Protein AF-T0T0G8-F1 (afdb_monomer)

Foldseek 3Di:
DPPVVVVVVVPPPPVPDPVVVVVCVVCVVVLVVVVVVLVVLLVVLVVCCVPVCVVLVHDGQDLPVQQDLPCLPPPPDDPVRSVVVNSVSSNRSSVVRSVVSVVSVCVSPALEDDPDDDPDDDPSVVVGHYVPDCVVVVVVVVVVVD

Secondary structure (DSSP, 8-state):
--STHHHHTTTT-----HHHHHHHHHHHHHHHHTHHHHHHHHHHHHHHHHHHHHHTTPPPPPGGGT----GGG-TTS-HHHHHHHHHHHHHHHHHHHHHHHHHHHHHHH--B--SS--SS--GGGGGSBPTT-THHHHHHHHHH--

pLDDT: mean 76.16, std 17.21, range [28.84, 96.81]

Mean predicted aligned error: 11.25 Å

Radius of gyration: 21.88 Å; Cα contacts (8 Å, |Δi|>4): 69; chains: 1; bounding box: 48×36×68 Å

Structure (mmCIF, N/CA/C/O backbone):
data_AF-T0T0G8-F1
#
_entry.id   AF-T0T0G8-F1
#
loop_
_atom_site.group_PDB
_atom_site.id
_atom_site.type_symbol
_atom_site.label_atom_id
_atom_site.label_alt_id
_atom_site.label_comp_id
_atom_site.label_asym_id
_atom_site.label_entity_id
_atom_site.label_seq_id
_atom_site.pdbx_PDB_ins_code
_atom_site.Cartn_x
_atom_site.Cartn_y
_atom_site.Cartn_z
_atom_site.occupancy
_atom_site.B_iso_or_equiv
_atom_site.auth_seq_id
_atom_site.auth_comp_id
_atom_site.auth_asym_id
_atom_site.auth_a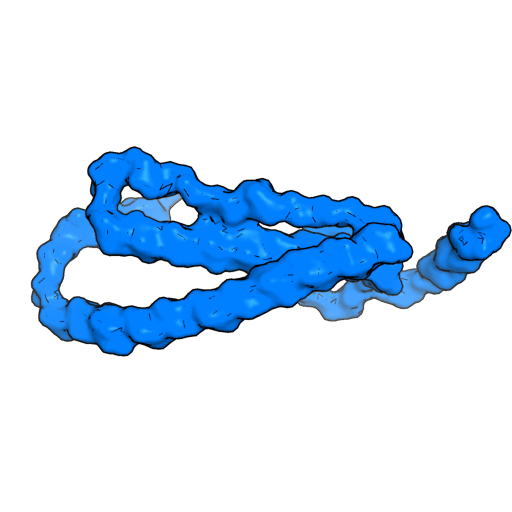tom_id
_atom_site.pdbx_PDB_model_num
ATOM 1 N N . MET A 1 1 ? -7.478 -24.928 17.810 1.00 41.34 1 MET A N 1
ATOM 2 C CA . MET A 1 1 ? -8.453 -23.831 18.057 1.00 41.34 1 MET A CA 1
ATOM 3 C C . MET A 1 1 ? -8.467 -23.349 19.524 1.00 41.34 1 MET A C 1
ATOM 5 O O . MET A 1 1 ? -9.527 -23.231 20.120 1.00 41.34 1 MET A O 1
ATOM 9 N N . LYS A 1 2 ? -7.312 -23.032 20.137 1.00 30.38 2 LYS A N 1
ATOM 10 C CA . LYS A 1 2 ? -7.238 -22.497 21.522 1.00 30.38 2 LYS A CA 1
ATOM 11 C C . LYS A 1 2 ? -6.944 -20.983 21.590 1.00 30.38 2 LYS A C 1
ATOM 13 O O . LYS A 1 2 ? -7.085 -20.384 22.646 1.00 30.38 2 LYS A O 1
ATOM 18 N N . PHE A 1 3 ? -6.597 -20.358 20.461 1.00 34.59 3 PHE A N 1
ATOM 19 C CA . PHE A 1 3 ? -6.196 -18.945 20.384 1.00 34.59 3 PHE A CA 1
ATOM 20 C C . PHE A 1 3 ? -7.375 -17.955 20.338 1.00 34.59 3 PHE A C 1
ATOM 22 O O . PHE A 1 3 ? -7.287 -16.867 20.894 1.00 34.59 3 PHE A O 1
ATOM 29 N N . VAL A 1 4 ? -8.506 -18.343 19.741 1.00 44.00 4 VAL A N 1
ATOM 30 C CA . VAL A 1 4 ? -9.667 -17.448 19.546 1.00 44.00 4 VAL A CA 1
ATOM 31 C C . VAL A 1 4 ? -10.445 -17.209 20.850 1.00 44.00 4 VAL A C 1
ATOM 33 O O . VAL A 1 4 ? -10.966 -16.121 21.074 1.00 44.00 4 VAL A O 1
ATOM 36 N N . LYS A 1 5 ? -10.452 -18.177 21.777 1.00 28.84 5 LYS A N 1
ATOM 37 C CA . LYS A 1 5 ? -11.185 -18.063 23.052 1.00 28.84 5 LYS A CA 1
ATOM 38 C C . LYS A 1 5 ? -10.618 -16.991 23.997 1.00 28.84 5 LYS A C 1
ATOM 40 O O . LYS A 1 5 ? -11.350 -16.488 24.839 1.00 28.84 5 LYS A O 1
ATOM 45 N N . ARG A 1 6 ? -9.345 -16.601 23.839 1.00 36.00 6 ARG A N 1
ATOM 46 C CA . ARG A 1 6 ? -8.694 -15.577 24.680 1.00 36.00 6 ARG A CA 1
ATOM 47 C C . ARG A 1 6 ? -9.055 -14.140 24.277 1.00 36.00 6 ARG A C 1
ATOM 49 O O . ARG A 1 6 ? -8.924 -13.246 25.100 1.00 36.00 6 ARG A O 1
ATOM 56 N N . TYR A 1 7 ? -9.564 -13.935 23.059 1.00 42.00 7 TYR A N 1
ATOM 57 C CA . TYR A 1 7 ? -10.048 -12.632 22.581 1.00 42.00 7 TYR A CA 1
ATOM 58 C C . TYR A 1 7 ? -11.488 -12.322 23.020 1.00 42.00 7 TYR A C 1
ATOM 60 O O . TYR A 1 7 ? -11.851 -11.160 23.164 1.00 42.00 7 TYR A O 1
ATOM 68 N N . PHE A 1 8 ? -12.309 -13.346 23.266 1.00 40.84 8 PHE A N 1
ATOM 69 C CA . PHE A 1 8 ? -13.733 -13.165 23.572 1.00 40.84 8 PHE A CA 1
ATOM 70 C C . PHE A 1 8 ? -13.997 -12.712 25.022 1.00 40.84 8 PHE A C 1
ATOM 72 O O . PHE A 1 8 ? -14.996 -12.055 25.288 1.00 40.84 8 PHE A O 1
ATOM 79 N N . ASN A 1 9 ? -13.066 -12.964 25.951 1.00 33.09 9 ASN A N 1
ATOM 80 C CA . ASN A 1 9 ? -13.161 -12.489 27.342 1.00 33.09 9 ASN A CA 1
ATOM 81 C C . ASN A 1 9 ? -12.800 -11.001 27.531 1.00 33.09 9 ASN A C 1
ATOM 83 O O . ASN A 1 9 ? -12.891 -10.489 28.641 1.00 33.09 9 ASN A O 1
ATOM 87 N N . LEU A 1 10 ? -12.407 -10.290 26.468 1.00 48.81 10 LEU A N 1
ATOM 88 C CA . LEU A 1 10 ? -12.142 -8.844 26.516 1.00 48.81 10 LEU A CA 1
ATOM 89 C C . LEU A 1 10 ? -13.400 -7.991 26.272 1.00 48.81 10 LEU A C 1
ATOM 91 O O . LEU A 1 10 ? -13.339 -6.771 26.390 1.00 48.81 10 LEU A O 1
ATOM 95 N N . HIS A 1 11 ? -14.543 -8.605 25.947 1.00 46.72 11 HIS A N 1
ATOM 96 C CA . HIS A 1 11 ? -15.742 -7.875 25.516 1.00 46.72 11 HIS A CA 1
ATOM 97 C C . HIS A 1 11 ? -16.699 -7.446 26.641 1.00 46.72 11 HIS A C 1
ATOM 99 O O . HIS A 1 11 ? -17.701 -6.788 26.373 1.00 46.72 11 HIS A O 1
ATOM 105 N N . THR A 1 12 ? -16.360 -7.737 27.899 1.00 44.78 12 THR A N 1
ATOM 106 C CA . THR A 1 12 ? -17.009 -7.166 29.091 1.00 44.78 12 THR A CA 1
ATOM 107 C C . THR A 1 12 ? -15.966 -6.640 30.074 1.00 44.78 12 THR A C 1
ATOM 109 O O . THR A 1 12 ? -16.084 -6.836 31.284 1.00 44.78 12 THR A O 1
ATOM 112 N N . PHE A 1 13 ? -14.916 -5.976 29.577 1.00 46.22 13 PHE A N 1
ATOM 113 C CA . PHE A 1 13 ? -14.030 -5.208 30.448 1.00 46.22 13 PHE A CA 1
ATOM 114 C C . PHE A 1 13 ? -14.764 -3.929 30.866 1.00 46.22 13 PHE A C 1
ATOM 116 O O . PHE A 1 13 ? -14.578 -2.843 30.324 1.00 46.22 13 PHE A O 1
ATOM 123 N N . LYS A 1 14 ? -15.648 -4.085 31.856 1.00 42.91 14 LYS A N 1
ATOM 124 C CA . LYS A 1 14 ? -15.866 -3.072 32.885 1.00 42.91 14 LYS A CA 1
ATOM 125 C C . LYS A 1 14 ? -14.468 -2.547 33.216 1.00 42.91 14 LYS A C 1
ATOM 127 O O . LYS A 1 14 ? -13.640 -3.354 33.627 1.00 42.91 14 LYS A O 1
ATOM 132 N N . TYR A 1 15 ? -14.177 -1.282 32.904 1.00 49.28 15 TYR A N 1
ATOM 133 C CA . TYR A 1 15 ? -12.875 -0.651 33.138 1.00 49.28 15 TYR A CA 1
ATOM 134 C C . TYR A 1 15 ? -12.516 -0.794 34.622 1.00 49.28 15 TYR A C 1
ATOM 136 O O . TYR A 1 15 ? -12.885 0.035 35.445 1.00 49.28 15 TYR A O 1
ATOM 144 N N . SER A 1 16 ? -11.877 -1.906 34.980 1.00 51.38 16 SER A N 1
ATOM 145 C CA . SER A 1 16 ? -11.632 -2.288 36.369 1.00 51.38 16 SER A CA 1
ATOM 146 C C . SER A 1 16 ? -10.344 -1.675 36.903 1.00 51.38 16 SER A C 1
ATOM 148 O O . SER A 1 16 ? -10.102 -1.756 38.096 1.00 51.38 16 SER A O 1
ATOM 150 N N . ASN A 1 17 ? -9.550 -1.034 36.038 1.00 47.84 17 ASN A N 1
ATOM 151 C CA . ASN A 1 17 ? -8.316 -0.340 36.381 1.00 47.84 17 ASN A CA 1
ATOM 152 C C . ASN A 1 17 ? -8.293 1.008 35.642 1.00 47.84 17 ASN A C 1
ATOM 154 O O . ASN A 1 17 ? -8.026 1.050 34.440 1.00 47.84 17 ASN A O 1
ATOM 158 N N . LEU A 1 18 ? -8.581 2.100 36.357 1.00 55.28 18 LEU A N 1
ATOM 159 C CA . LEU A 1 18 ? -8.531 3.491 35.873 1.00 55.28 18 LEU A CA 1
ATOM 160 C C . LEU A 1 18 ? -7.219 3.808 35.116 1.00 55.28 18 LEU A C 1
ATOM 162 O O . LEU A 1 18 ? -7.228 4.502 34.102 1.00 55.28 18 LEU A O 1
ATOM 166 N N . GLU A 1 19 ? -6.120 3.195 35.558 1.00 54.56 19 GLU A N 1
ATOM 167 C CA . GLU A 1 19 ? -4.773 3.243 34.973 1.00 54.56 19 GLU A CA 1
ATOM 168 C C . GLU A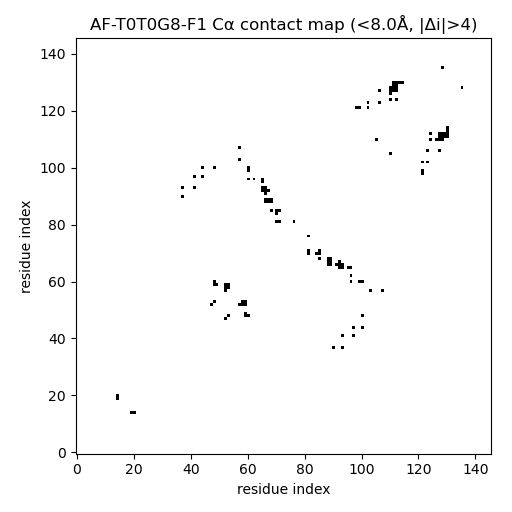 1 19 ? -4.724 2.905 33.467 1.00 54.56 19 GLU A C 1
ATOM 170 O O . GLU A 1 19 ? -4.081 3.607 32.687 1.00 54.56 19 GLU A O 1
ATOM 175 N N . GLN A 1 20 ? -5.424 1.857 33.010 1.00 55.97 20 GLN A N 1
ATOM 176 C CA . GLN A 1 20 ? -5.351 1.427 31.602 1.00 55.97 20 GLN A CA 1
ATOM 177 C C . GLN A 1 20 ? -6.097 2.378 30.661 1.00 55.97 20 GLN A C 1
ATOM 179 O O . GLN A 1 20 ? -5.649 2.606 29.537 1.00 55.97 20 GLN A O 1
ATOM 184 N N . SER A 1 21 ? -7.205 2.968 31.115 1.00 59.91 21 SER A N 1
ATOM 185 C CA . SER A 1 21 ? -7.925 4.000 30.360 1.00 59.91 21 SER A CA 1
ATOM 186 C C . SER A 1 21 ? -7.073 5.248 30.177 1.00 59.91 21 SER A C 1
ATOM 188 O O . SER A 1 21 ? -7.045 5.814 29.088 1.00 59.91 21 SER A O 1
ATOM 190 N N . ILE A 1 22 ? -6.354 5.647 31.230 1.00 63.00 22 ILE A N 1
ATOM 191 C CA . ILE A 1 22 ? -5.469 6.814 31.216 1.00 63.00 22 ILE A CA 1
ATOM 192 C C . ILE A 1 22 ? -4.323 6.594 30.224 1.00 63.00 22 ILE A C 1
ATOM 194 O O . ILE A 1 22 ? -4.087 7.446 29.370 1.00 63.00 22 ILE A O 1
ATOM 198 N N . MET A 1 23 ? -3.675 5.425 30.254 1.00 66.19 23 MET A N 1
ATOM 199 C CA . MET A 1 23 ? -2.607 5.090 29.303 1.00 66.19 23 MET A CA 1
ATOM 200 C C . MET A 1 23 ? -3.094 5.067 27.848 1.00 66.19 23 MET A C 1
ATOM 202 O O . MET A 1 23 ? -2.383 5.508 26.943 1.00 66.19 23 MET A O 1
ATOM 206 N N . LEU A 1 24 ? -4.319 4.594 27.600 1.00 67.94 24 LEU A N 1
ATOM 207 C CA . LEU A 1 24 ? -4.902 4.582 26.257 1.00 67.94 24 LEU A CA 1
ATOM 208 C C . LEU A 1 24 ? -5.185 6.003 25.743 1.00 67.94 24 LEU A C 1
ATOM 210 O O . LEU A 1 24 ? -4.919 6.304 24.583 1.00 67.94 24 LEU A O 1
ATOM 214 N N . VAL A 1 25 ? -5.682 6.889 26.610 1.00 73.38 25 VAL A N 1
ATOM 215 C CA . VAL A 1 25 ? -5.928 8.304 26.283 1.00 73.38 25 VAL A CA 1
ATOM 216 C C . VAL A 1 25 ? -4.615 9.063 26.075 1.00 73.38 25 VAL A C 1
ATOM 218 O O . VAL A 1 25 ? -4.523 9.865 25.151 1.00 73.38 25 VAL A O 1
ATOM 221 N N . LEU A 1 26 ? -3.579 8.769 26.865 1.00 76.62 26 LEU A N 1
ATOM 222 C CA . LEU A 1 26 ? -2.245 9.367 26.723 1.00 76.62 26 LEU A CA 1
ATOM 223 C C . LEU A 1 26 ? -1.531 8.939 25.436 1.00 76.62 26 LEU A C 1
ATOM 225 O O . LEU A 1 26 ? -0.829 9.739 24.822 1.00 76.62 26 LEU A O 1
ATOM 229 N N . THR A 1 27 ? -1.701 7.684 25.015 1.00 79.38 27 THR A N 1
ATOM 230 C CA . THR A 1 27 ? -1.053 7.147 23.805 1.00 79.38 27 THR A CA 1
ATOM 231 C C . THR A 1 27 ? -1.859 7.391 22.532 1.00 79.38 27 THR A C 1
ATOM 233 O O . THR A 1 27 ? -1.286 7.371 21.441 1.00 79.38 27 THR A O 1
ATOM 236 N N . ALA A 1 28 ? -3.159 7.686 22.642 1.00 78.06 28 ALA A N 1
ATOM 237 C CA . ALA A 1 28 ? -4.010 7.988 21.497 1.00 78.06 28 ALA A CA 1
ATOM 238 C C . ALA A 1 28 ? -3.429 9.100 20.594 1.00 78.06 28 ALA A C 1
ATOM 240 O O . ALA A 1 28 ? -3.287 8.837 19.401 1.00 78.06 28 ALA A O 1
ATOM 241 N N . PRO A 1 29 ? -2.990 10.275 21.092 1.00 83.25 29 PRO A N 1
ATOM 242 C CA . PRO A 1 29 ? -2.371 11.303 20.251 1.00 83.25 29 PRO A CA 1
ATOM 243 C C . PRO A 1 29 ? -1.199 10.790 19.406 1.00 83.25 29 PRO A C 1
ATOM 245 O O . PRO A 1 29 ? -1.069 11.159 18.242 1.00 83.25 29 PRO A O 1
ATOM 248 N N . VAL A 1 30 ? -0.376 9.897 19.960 1.00 87.31 30 VAL A N 1
ATOM 249 C CA . VAL A 1 30 ? 0.780 9.315 19.264 1.00 87.31 30 VAL A CA 1
ATOM 250 C C . VAL A 1 30 ? 0.343 8.318 18.189 1.00 87.31 30 VAL A C 1
ATOM 252 O O . VAL A 1 30 ? 0.895 8.306 17.094 1.00 87.31 30 VAL A O 1
ATOM 255 N N . ILE A 1 31 ? -0.672 7.496 18.458 1.00 81.31 31 ILE A N 1
ATOM 256 C CA . ILE A 1 31 ? -1.207 6.551 17.466 1.00 81.31 31 ILE A CA 1
ATOM 257 C C . ILE A 1 31 ? -1.863 7.317 16.311 1.00 81.31 31 ILE A C 1
ATOM 259 O O . ILE A 1 31 ? -1.610 7.036 15.138 1.00 81.31 31 ILE A O 1
ATOM 263 N N . TYR A 1 32 ? -2.688 8.312 16.631 1.00 82.12 32 TYR A N 1
ATOM 264 C CA . TYR A 1 32 ? -3.398 9.095 15.626 1.00 82.12 32 TYR A CA 1
ATOM 265 C C . TYR A 1 32 ? -2.465 10.037 14.850 1.00 82.12 32 TYR A C 1
ATOM 267 O O . TYR A 1 32 ? -2.731 10.292 13.677 1.00 82.12 32 TYR A O 1
ATOM 275 N N . SER A 1 33 ? -1.331 10.473 15.414 1.00 89.25 33 SER A N 1
ATOM 276 C CA . SER A 1 33 ? -0.347 11.279 14.672 1.00 89.25 33 SER A CA 1
ATOM 277 C C . SER A 1 33 ? 0.248 10.536 13.471 1.00 89.25 33 SER A C 1
ATOM 279 O O . SER A 1 33 ? 0.553 11.172 12.464 1.00 89.25 33 SER A O 1
ATOM 281 N N . MET A 1 34 ? 0.320 9.197 13.509 1.00 91.12 34 MET A N 1
ATOM 282 C CA . MET A 1 34 ? 0.785 8.377 12.381 1.00 91.12 34 MET A CA 1
ATOM 283 C C . MET A 1 34 ? -0.117 8.463 11.143 1.00 91.12 34 MET A C 1
ATOM 285 O O . MET A 1 34 ? 0.308 8.079 10.053 1.00 91.12 34 MET A O 1
ATOM 289 N N . ILE A 1 35 ? -1.344 8.985 11.262 1.00 90.75 35 ILE A N 1
ATOM 290 C CA . ILE A 1 35 ? -2.208 9.234 10.096 1.00 90.75 35 ILE A CA 1
ATOM 291 C C . ILE A 1 35 ? -1.542 10.218 9.136 1.00 90.75 35 ILE A C 1
ATOM 293 O O . ILE A 1 35 ? -1.635 10.039 7.925 1.00 90.75 35 ILE A O 1
ATOM 297 N N . ILE A 1 36 ? -0.838 11.222 9.664 1.00 92.19 36 ILE A N 1
ATOM 298 C CA . ILE A 1 36 ? -0.182 12.255 8.858 1.00 92.19 36 ILE A CA 1
ATOM 299 C C . ILE A 1 36 ? 0.854 11.634 7.904 1.00 92.19 36 ILE A C 1
ATOM 301 O O . ILE A 1 36 ? 0.681 11.778 6.691 1.00 92.19 36 ILE A O 1
ATOM 305 N N . PRO A 1 37 ? 1.886 10.896 8.372 1.00 93.81 37 PRO A N 1
ATOM 306 C CA . PRO A 1 37 ? 2.838 10.263 7.465 1.00 93.81 37 PRO A CA 1
ATOM 307 C C . PRO A 1 37 ? 2.182 9.218 6.555 1.00 93.81 37 PRO A C 1
ATOM 309 O O . PRO A 1 37 ? 2.605 9.076 5.411 1.00 93.81 37 PRO A O 1
ATOM 312 N N . ALA A 1 38 ? 1.130 8.525 7.004 1.00 93.50 38 ALA A N 1
ATOM 313 C CA . ALA A 1 38 ? 0.410 7.571 6.163 1.00 93.50 38 ALA A CA 1
ATOM 314 C C . ALA A 1 38 ? -0.302 8.250 4.978 1.00 93.50 38 ALA A C 1
ATOM 316 O O . ALA A 1 38 ? -0.216 7.762 3.855 1.00 93.50 38 ALA A O 1
ATOM 317 N N . ILE A 1 39 ? -0.973 9.385 5.195 1.00 93.75 39 ILE A N 1
ATOM 318 C CA . ILE A 1 39 ? -1.617 10.157 4.119 1.00 93.75 39 ILE A CA 1
ATOM 319 C C . ILE A 1 39 ? -0.572 10.732 3.160 1.00 93.75 39 ILE A C 1
ATOM 321 O O . ILE A 1 39 ? -0.761 10.666 1.948 1.00 93.75 39 ILE A O 1
ATOM 325 N N . ILE A 1 40 ? 0.541 11.258 3.684 1.00 96.44 40 ILE A N 1
ATOM 326 C CA . ILE A 1 40 ? 1.642 11.755 2.850 1.00 96.44 40 ILE A CA 1
ATOM 327 C C . ILE A 1 40 ? 2.173 10.623 1.966 1.00 96.44 40 ILE A C 1
ATOM 329 O O . ILE A 1 40 ? 2.269 10.788 0.754 1.00 96.44 40 ILE A O 1
ATOM 333 N N . LEU A 1 41 ? 2.458 9.454 2.542 1.00 95.31 41 LEU A N 1
ATOM 334 C CA . LEU A 1 41 ? 2.917 8.296 1.779 1.00 95.31 41 LEU A CA 1
ATOM 335 C C . LEU A 1 41 ? 1.904 7.880 0.699 1.00 95.31 41 LEU A C 1
ATOM 337 O O . LEU A 1 41 ? 2.305 7.647 -0.439 1.00 95.31 41 LEU A O 1
ATOM 341 N N . ASP A 1 42 ? 0.611 7.815 1.033 1.00 94.94 42 ASP A N 1
ATOM 342 C CA . ASP A 1 42 ? -0.456 7.471 0.080 1.00 94.94 42 ASP A CA 1
ATOM 343 C C . ASP A 1 42 ? -0.478 8.447 -1.108 1.00 94.94 42 ASP A C 1
ATOM 345 O O . ASP A 1 42 ? -0.464 8.026 -2.266 1.00 94.94 42 ASP A O 1
ATOM 349 N N . LEU A 1 43 ? -0.401 9.754 -0.830 1.00 96.25 43 LEU A N 1
ATOM 350 C CA . LEU A 1 43 ? -0.371 10.797 -1.855 1.00 96.25 43 LEU A CA 1
ATOM 351 C C . LEU A 1 43 ? 0.860 10.678 -2.761 1.00 96.25 43 LEU A C 1
ATOM 353 O O . LEU A 1 43 ? 0.731 10.707 -3.985 1.00 96.25 43 LEU A O 1
ATOM 357 N N . PHE A 1 44 ? 2.048 10.521 -2.178 1.00 96.81 44 PHE A N 1
ATOM 358 C CA . PHE A 1 44 ? 3.286 10.399 -2.948 1.00 96.81 44 PHE A CA 1
ATOM 359 C C . PHE A 1 44 ? 3.275 9.155 -3.834 1.00 96.81 44 PHE A C 1
ATOM 361 O O . PHE A 1 44 ? 3.661 9.230 -4.997 1.00 96.81 44 PHE A O 1
ATOM 368 N N . ILE A 1 45 ? 2.786 8.027 -3.319 1.00 96.06 45 ILE A N 1
ATOM 369 C CA . ILE A 1 45 ? 2.693 6.780 -4.082 1.00 96.06 45 ILE A CA 1
ATOM 370 C C . ILE A 1 45 ? 1.656 6.899 -5.200 1.00 96.06 45 ILE A C 1
ATOM 372 O O . ILE A 1 45 ? 1.910 6.442 -6.315 1.00 96.06 45 ILE A O 1
ATOM 376 N N . TYR A 1 46 ? 0.524 7.558 -4.942 1.00 94.69 46 TYR A N 1
ATOM 377 C CA . TYR A 1 46 ? -0.481 7.855 -5.960 1.00 94.69 46 TYR A CA 1
ATOM 378 C C . TYR A 1 46 ? 0.079 8.724 -7.096 1.00 94.69 46 TYR A C 1
ATOM 380 O O . TYR A 1 46 ? -0.109 8.397 -8.269 1.00 94.69 46 TYR A O 1
ATOM 388 N N . ILE A 1 47 ? 0.799 9.802 -6.769 1.00 95.94 47 ILE A N 1
ATOM 389 C CA . ILE A 1 47 ? 1.444 10.675 -7.762 1.00 95.94 47 ILE A CA 1
ATOM 390 C C . ILE A 1 47 ? 2.521 9.900 -8.529 1.00 95.94 47 ILE A C 1
ATOM 392 O O . ILE A 1 47 ? 2.528 9.913 -9.760 1.00 95.94 47 ILE A O 1
ATOM 396 N N . TYR A 1 48 ? 3.385 9.177 -7.814 1.00 93.94 48 TYR A N 1
ATOM 397 C CA . TYR A 1 48 ? 4.454 8.368 -8.392 1.00 93.94 48 TYR A CA 1
ATOM 398 C C . TYR A 1 48 ? 3.921 7.382 -9.432 1.00 93.94 48 TYR A C 1
ATOM 400 O O . TYR A 1 48 ? 4.388 7.400 -10.570 1.00 93.94 48 TYR A O 1
ATOM 408 N N . GLN A 1 49 ? 2.913 6.565 -9.095 1.00 94.69 49 GLN A N 1
ATOM 409 C CA . GLN A 1 49 ? 2.376 5.620 -10.073 1.00 94.69 49 GLN A CA 1
ATOM 410 C C . GLN A 1 49 ? 1.690 6.334 -11.244 1.00 94.69 49 GLN A C 1
ATOM 412 O O . GLN A 1 49 ? 1.813 5.897 -12.382 1.00 94.69 49 GLN A O 1
ATOM 417 N N . ASN A 1 50 ? 1.006 7.458 -11.014 1.00 94.19 50 ASN A N 1
ATOM 418 C CA . ASN A 1 50 ? 0.305 8.159 -12.087 1.00 94.19 50 ASN A CA 1
ATOM 419 C C . ASN A 1 50 ? 1.237 8.800 -13.110 1.00 94.19 50 ASN A C 1
ATOM 421 O O . ASN A 1 50 ? 0.861 8.869 -14.277 1.00 94.19 50 ASN A O 1
ATOM 425 N N . ILE A 1 51 ? 2.418 9.243 -12.683 1.00 94.69 51 ILE A N 1
ATOM 426 C CA . ILE A 1 51 ? 3.416 9.850 -13.563 1.00 94.69 51 ILE A CA 1
ATOM 427 C C . ILE A 1 51 ? 4.316 8.768 -14.161 1.00 94.69 51 ILE A C 1
ATOM 429 O O . ILE A 1 51 ? 4.456 8.679 -15.375 1.00 94.69 51 ILE A O 1
ATOM 433 N N . CYS A 1 52 ? 4.918 7.921 -13.325 1.00 92.06 52 CYS A N 1
ATOM 434 C CA . CYS A 1 52 ? 5.949 6.990 -13.770 1.00 92.06 52 CYS A CA 1
ATOM 435 C C . CYS A 1 52 ? 5.384 5.778 -14.515 1.00 92.06 52 CYS A C 1
ATOM 437 O O . CYS A 1 52 ? 5.987 5.336 -15.487 1.00 92.06 52 CYS A O 1
ATOM 439 N N . PHE A 1 53 ? 4.250 5.212 -14.092 1.00 93.12 53 PHE A N 1
ATOM 440 C CA . PHE A 1 53 ? 3.798 3.942 -14.672 1.00 93.12 53 PHE A CA 1
ATOM 441 C C . PHE A 1 53 ? 3.382 4.072 -16.143 1.00 93.12 53 PHE A C 1
ATOM 443 O O . PHE A 1 53 ? 3.810 3.224 -16.922 1.00 93.12 53 PHE A O 1
ATOM 450 N N . PRO A 1 54 ? 2.660 5.129 -16.573 1.00 91.44 54 PRO A N 1
ATOM 451 C CA . PRO A 1 54 ? 2.394 5.349 -17.994 1.00 91.44 54 PRO A CA 1
ATOM 452 C C . PRO A 1 54 ? 3.665 5.532 -18.827 1.00 91.44 54 PRO A C 1
ATOM 454 O O . PRO A 1 54 ? 3.734 5.015 -19.934 1.00 91.44 54 PRO A O 1
ATOM 457 N N . VAL A 1 55 ? 4.680 6.217 -18.285 1.00 91.75 55 VAL A N 1
ATOM 458 C CA . VAL A 1 55 ? 5.968 6.430 -18.970 1.00 91.75 55 VAL A CA 1
ATOM 459 C C . VAL A 1 55 ? 6.704 5.108 -19.198 1.00 91.75 55 VAL A C 1
ATOM 461 O O . VAL A 1 55 ? 7.311 4.919 -20.245 1.00 91.75 55 VAL A O 1
ATOM 464 N N . TYR A 1 56 ? 6.624 4.180 -18.243 1.00 85.69 56 TYR A N 1
ATOM 465 C CA . TYR A 1 56 ? 7.274 2.867 -18.321 1.00 85.69 56 TYR A CA 1
ATOM 466 C C . TYR A 1 56 ? 6.374 1.750 -18.884 1.00 85.69 56 TYR A C 1
ATOM 468 O O . TYR A 1 56 ? 6.787 0.593 -18.900 1.00 85.69 56 TYR A O 1
ATOM 476 N N . GLY A 1 57 ? 5.138 2.053 -19.300 1.00 87.81 57 GLY A N 1
ATOM 477 C CA . GLY A 1 57 ? 4.174 1.045 -19.767 1.00 87.81 57 GLY A CA 1
ATOM 478 C C . GLY A 1 57 ? 3.719 0.049 -18.689 1.00 87.81 57 GLY A C 1
ATOM 479 O O . GLY A 1 57 ? 3.250 -1.042 -19.005 1.00 87.81 57 GLY A O 1
ATOM 480 N N . ILE A 1 58 ? 3.862 0.395 -17.407 1.00 90.00 58 ILE A N 1
ATOM 481 C CA . ILE A 1 58 ? 3.447 -0.444 -16.278 1.00 90.00 58 ILE A CA 1
ATOM 482 C C . ILE A 1 58 ? 1.951 -0.221 -16.012 1.00 90.00 58 ILE A C 1
ATOM 484 O O . ILE A 1 58 ? 1.458 0.907 -16.013 1.00 90.00 58 ILE A O 1
ATOM 488 N N . GLU A 1 59 ? 1.204 -1.289 -15.732 1.00 90.62 59 GLU A N 1
ATOM 489 C CA . GLU A 1 59 ? 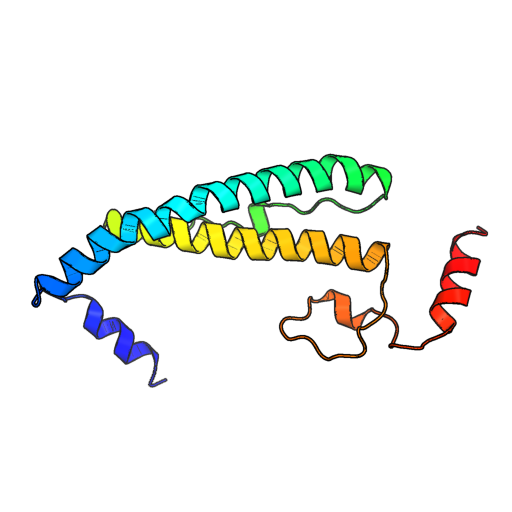-0.205 -1.177 -15.347 1.00 90.62 59 GLU A CA 1
ATOM 490 C C . GLU A 1 59 ? -0.347 -0.521 -13.959 1.00 90.62 59 GLU A C 1
ATOM 492 O O . GLU A 1 59 ? 0.351 -0.896 -13.007 1.00 90.62 59 GLU A O 1
ATOM 497 N N . LYS A 1 60 ? -1.279 0.430 -13.815 1.00 91.25 60 LYS A N 1
ATOM 498 C CA . LYS A 1 60 ? -1.574 1.102 -12.536 1.00 91.25 60 LYS A CA 1
ATOM 499 C C . LYS A 1 60 ? -2.165 0.133 -11.512 1.00 91.25 60 LYS A C 1
ATOM 501 O O . LYS A 1 60 ? -2.867 -0.818 -11.852 1.00 91.25 60 LYS A O 1
ATOM 506 N N . VAL A 1 61 ? -1.865 0.369 -10.239 1.00 93.06 61 VAL A N 1
ATOM 507 C CA . VAL A 1 61 ? -2.423 -0.402 -9.126 1.00 93.06 61 VAL A CA 1
ATOM 508 C C . VAL A 1 61 ? -3.696 0.281 -8.657 1.00 93.06 61 VAL A C 1
ATOM 510 O O . VAL A 1 61 ? -3.662 1.430 -8.211 1.00 93.06 61 VAL A O 1
ATOM 513 N N . ASP A 1 62 ? -4.812 -0.442 -8.714 1.00 91.88 62 ASP A N 1
ATOM 514 C CA . ASP A 1 62 ? -6.061 0.036 -8.137 1.00 91.88 62 ASP A CA 1
ATOM 515 C C . ASP A 1 62 ? -6.015 -0.058 -6.608 1.00 91.88 62 ASP A C 1
ATOM 517 O O . ASP A 1 62 ? -5.898 -1.140 -6.029 1.00 91.88 62 ASP A O 1
ATOM 521 N N . ARG A 1 63 ? -6.127 1.100 -5.958 1.00 91.06 63 ARG A N 1
ATOM 522 C CA . ARG A 1 63 ? -6.151 1.262 -4.503 1.00 91.06 63 ARG A CA 1
ATOM 523 C C . ARG A 1 63 ? -7.389 0.626 -3.860 1.00 91.06 63 ARG A C 1
ATOM 525 O O . ARG A 1 63 ? -7.308 0.188 -2.710 1.00 91.06 63 ARG A O 1
ATOM 532 N N . SER A 1 64 ? -8.516 0.562 -4.573 1.00 88.50 64 SER A N 1
ATOM 533 C CA . SER A 1 64 ? -9.794 0.057 -4.051 1.00 88.50 64 SER A CA 1
ATOM 534 C C . SER A 1 64 ? -9.713 -1.415 -3.618 1.00 88.50 64 SER A C 1
ATOM 536 O O . SER A 1 64 ? -10.311 -1.804 -2.619 1.00 88.50 64 SER A O 1
ATOM 538 N N . HIS A 1 65 ? -8.873 -2.209 -4.290 1.00 89.94 65 HIS A N 1
ATOM 539 C CA . HIS A 1 65 ? -8.640 -3.616 -3.964 1.00 89.94 65 HIS A CA 1
ATOM 540 C C . HIS A 1 65 ? -7.857 -3.841 -2.663 1.00 89.94 65 HIS A C 1
ATOM 542 O O . HIS 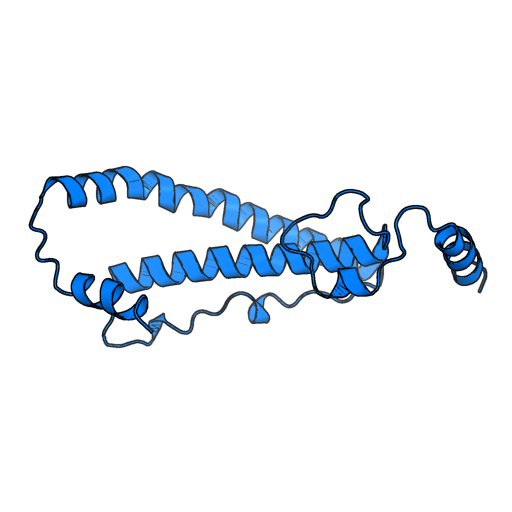A 1 65 ? -7.830 -4.960 -2.150 1.00 89.94 65 HIS A O 1
ATOM 548 N N . TYR A 1 66 ? -7.202 -2.806 -2.132 1.00 88.50 66 TYR A N 1
ATOM 549 C CA . TYR A 1 66 ? -6.342 -2.920 -0.952 1.00 88.50 66 TYR A CA 1
ATOM 550 C C . TYR A 1 66 ? -6.972 -2.319 0.299 1.00 88.50 66 TYR A C 1
ATOM 552 O O . TYR A 1 66 ? -6.780 -2.842 1.396 1.00 88.50 66 TYR A O 1
ATOM 560 N N . ILE A 1 67 ? -7.717 -1.223 0.153 1.00 87.75 67 ILE A N 1
ATOM 561 C CA . ILE A 1 67 ? -8.322 -0.513 1.280 1.00 87.75 67 ILE A CA 1
ATOM 562 C C . ILE A 1 67 ? -9.826 -0.777 1.271 1.00 87.75 67 ILE A C 1
ATOM 564 O O . ILE A 1 67 ? -10.585 -0.108 0.575 1.00 87.75 67 ILE A O 1
ATOM 568 N N . ALA A 1 68 ? -10.244 -1.751 2.081 1.00 81.38 68 ALA A N 1
ATOM 569 C CA . ALA A 1 68 ? -11.645 -2.105 2.274 1.00 81.38 68 ALA A CA 1
ATOM 570 C C . ALA A 1 68 ? -12.153 -1.600 3.628 1.00 81.38 68 ALA A C 1
ATOM 572 O O . ALA A 1 68 ? -11.591 -1.894 4.687 1.00 81.38 68 ALA A O 1
ATOM 573 N N . PHE A 1 69 ? -13.267 -0.876 3.596 1.00 81.25 69 PHE A N 1
ATOM 574 C CA . PHE A 1 69 ? -13.958 -0.404 4.786 1.00 81.25 69 PHE A CA 1
ATOM 575 C C . PHE A 1 69 ? -15.288 -1.138 4.933 1.00 81.25 69 PHE A C 1
ATOM 577 O O . PHE A 1 69 ? -16.327 -0.512 4.848 1.00 81.25 69 PHE A O 1
ATOM 584 N N . ASP A 1 70 ? -15.309 -2.449 5.169 1.00 71.75 70 ASP A N 1
ATOM 585 C CA . ASP A 1 70 ? -16.590 -3.187 5.274 1.00 71.75 70 ASP A CA 1
ATOM 586 C C . ASP A 1 70 ? -17.135 -3.258 6.705 1.00 71.75 70 ASP A C 1
ATOM 588 O O . ASP A 1 70 ? -18.328 -3.430 6.956 1.00 71.75 70 ASP A O 1
ATOM 592 N N . ARG A 1 71 ? -16.248 -3.076 7.685 1.00 70.31 71 ARG A N 1
ATOM 593 C CA . ARG A 1 71 ? -16.525 -3.348 9.102 1.00 70.31 71 ARG A CA 1
ATOM 594 C C . ARG A 1 71 ? -17.291 -2.228 9.817 1.00 70.31 71 ARG A C 1
ATOM 596 O O . ARG A 1 71 ? -17.692 -2.408 10.963 1.00 70.31 71 ARG A O 1
ATOM 603 N N . HIS A 1 72 ? -17.560 -1.101 9.152 1.00 68.75 72 HIS A N 1
ATOM 604 C CA . HIS A 1 72 ? -18.368 -0.007 9.711 1.00 68.75 72 HIS A CA 1
ATOM 605 C C . HIS A 1 72 ? -19.858 -0.380 9.858 1.00 68.75 72 HIS A C 1
ATOM 607 O O . HIS A 1 72 ? -20.544 0.162 10.732 1.00 68.75 72 HIS A O 1
ATOM 613 N N . LYS A 1 73 ? -20.341 -1.343 9.055 1.00 65.12 73 LYS A N 1
ATOM 614 C CA . LYS A 1 73 ? -21.736 -1.823 9.046 1.00 65.12 73 LYS A CA 1
ATOM 615 C C . LYS A 1 73 ? -22.060 -2.831 10.154 1.00 65.12 73 LYS A C 1
ATOM 617 O O . LYS A 1 73 ? -23.222 -3.176 10.337 1.00 65.12 73 LYS A O 1
ATOM 622 N N . LEU A 1 74 ? -21.062 -3.295 10.912 1.00 74.56 74 LEU A N 1
ATOM 623 C CA . LEU A 1 74 ? -21.281 -4.234 12.015 1.00 74.56 74 LEU A CA 1
ATOM 624 C C . LEU A 1 74 ? -22.019 -3.510 13.154 1.00 74.56 74 LEU A C 1
ATOM 626 O O . LEU A 1 74 ? -21.519 -2.535 13.723 1.00 74.56 74 LEU A O 1
ATOM 630 N N . SER A 1 75 ? -23.235 -3.967 13.451 1.00 66.38 75 SER A N 1
ATOM 631 C CA . SER A 1 75 ? -24.166 -3.355 14.411 1.00 66.38 75 SER A CA 1
ATOM 632 C C . SER A 1 75 ? -23.764 -3.556 15.874 1.00 66.38 75 SER A C 1
ATOM 634 O O . SER A 1 75 ? -24.157 -2.770 16.726 1.00 66.38 75 SER A O 1
ATOM 636 N N . TYR A 1 76 ? -22.940 -4.564 16.164 1.00 69.00 76 TYR A N 1
ATOM 637 C CA . TYR A 1 76 ? -22.491 -4.898 17.519 1.00 69.00 76 TYR A CA 1
ATOM 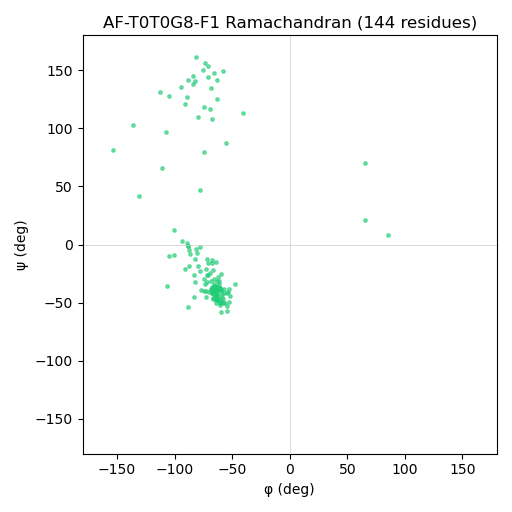638 C C . TYR A 1 76 ? -21.216 -4.153 17.963 1.00 69.00 76 TYR A C 1
ATOM 640 O O . TYR A 1 76 ? -20.750 -4.359 19.082 1.00 69.00 76 TYR A O 1
ATOM 648 N N . LEU A 1 77 ? -20.623 -3.313 17.102 1.00 73.94 77 LEU A N 1
ATOM 649 C CA . LEU A 1 77 ? -19.433 -2.520 17.437 1.00 73.94 77 LEU A CA 1
ATOM 650 C C . LEU A 1 77 ? -19.815 -1.117 17.918 1.00 73.94 77 LEU A C 1
ATOM 652 O O . LEU A 1 77 ? -20.607 -0.429 17.274 1.00 73.94 77 LEU A O 1
ATOM 656 N N . ASN A 1 78 ? -19.172 -0.654 18.991 1.00 77.31 78 ASN A N 1
ATOM 657 C CA . ASN A 1 78 ? -19.316 0.723 19.468 1.00 77.31 78 ASN A CA 1
ATOM 658 C C . ASN A 1 78 ? -18.576 1.714 18.539 1.00 77.31 78 ASN A C 1
ATOM 660 O O . ASN A 1 78 ? -17.613 1.336 17.868 1.00 77.31 78 ASN A O 1
ATOM 664 N N . SER A 1 79 ? -18.968 2.990 18.518 1.00 75.81 79 SER A N 1
ATOM 665 C CA . SER A 1 79 ? -18.419 4.007 17.603 1.00 75.81 79 SER A CA 1
ATOM 666 C C . SER A 1 79 ? -16.890 4.126 17.678 1.00 75.81 79 SER A C 1
ATOM 668 O O . SER A 1 79 ? -16.226 4.144 16.646 1.00 75.81 79 SER A O 1
ATOM 670 N N . ILE A 1 80 ? -16.303 4.093 18.880 1.00 73.38 80 ILE A N 1
ATOM 671 C CA . ILE A 1 80 ? -14.839 4.143 19.075 1.00 73.38 80 ILE A CA 1
ATOM 672 C C . ILE A 1 80 ? -14.146 2.907 18.477 1.00 73.38 80 ILE A C 1
ATOM 674 O O . ILE A 1 80 ? -13.100 3.012 17.837 1.00 73.38 80 ILE A O 1
ATOM 678 N N . GLN A 1 81 ? -14.745 1.724 18.634 1.00 74.69 81 GLN A N 1
ATOM 679 C CA . GLN A 1 81 ? -14.206 0.489 18.056 1.00 74.69 81 GLN A CA 1
ATOM 680 C C . GLN A 1 81 ? -14.256 0.526 16.527 1.00 74.69 81 GLN A C 1
ATOM 682 O O . GLN A 1 81 ? -13.337 0.027 15.877 1.00 74.69 81 GLN A O 1
ATOM 687 N N . LYS A 1 82 ? -15.281 1.161 15.944 1.00 79.88 82 LYS A N 1
ATOM 688 C CA . LYS A 1 82 ? -15.362 1.373 14.493 1.00 79.88 82 LYS A CA 1
ATOM 689 C C . LYS A 1 82 ? -14.235 2.275 13.996 1.00 79.88 82 LYS A C 1
ATOM 691 O O . LYS A 1 82 ? -13.601 1.919 13.010 1.00 79.88 82 LYS A O 1
ATOM 696 N N . ILE A 1 83 ? -13.928 3.371 14.696 1.00 80.94 83 ILE A N 1
ATOM 697 C CA . ILE A 1 83 ? -12.822 4.278 14.331 1.00 80.94 83 ILE A CA 1
ATOM 698 C C . ILE A 1 83 ? -11.484 3.531 14.342 1.00 80.94 83 ILE A C 1
ATOM 700 O O . ILE A 1 83 ? -10.766 3.544 13.344 1.00 80.94 83 ILE A O 1
ATOM 704 N N . ASN A 1 84 ? -11.184 2.806 15.423 1.00 82.06 84 ASN A N 1
ATOM 705 C CA . ASN A 1 84 ? -9.954 2.015 15.520 1.00 82.06 84 ASN A CA 1
ATOM 706 C C . ASN A 1 84 ? -9.886 0.921 14.439 1.00 82.06 84 ASN A C 1
ATOM 708 O O 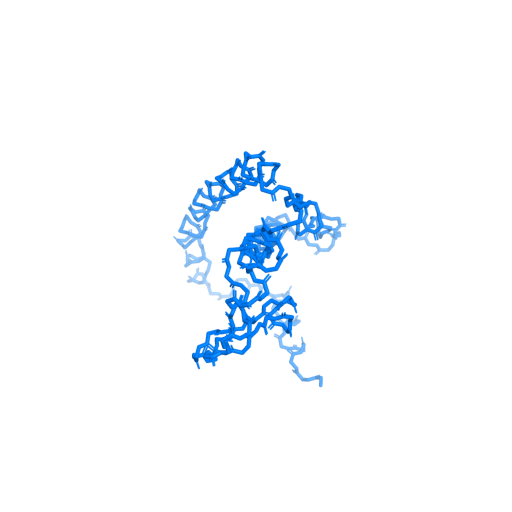. ASN A 1 84 ? -8.829 0.663 13.866 1.00 82.06 84 ASN A O 1
ATOM 712 N N . CYS A 1 85 ? -11.016 0.284 14.118 1.00 83.62 85 CYS A N 1
ATOM 713 C CA . CYS A 1 85 ? -11.081 -0.714 13.055 1.00 83.62 85 CYS A CA 1
ATOM 714 C C . CYS A 1 85 ? -10.792 -0.099 11.678 1.00 83.62 85 CYS A C 1
ATOM 716 O O . CYS A 1 85 ? -10.040 -0.681 10.893 1.00 83.62 85 CYS A O 1
ATOM 718 N N . THR A 1 86 ? -11.360 1.071 11.385 1.00 86.12 86 THR A N 1
ATOM 719 C CA . THR A 1 86 ? -11.101 1.827 10.153 1.00 86.12 86 THR A CA 1
ATOM 720 C C . THR A 1 86 ? -9.638 2.243 10.071 1.00 86.12 86 THR A C 1
ATOM 722 O O . THR A 1 86 ? -9.018 2.032 9.032 1.00 86.12 86 THR A O 1
ATOM 725 N N . TYR A 1 87 ? -9.063 2.739 11.172 1.00 85.50 87 TYR A N 1
ATOM 726 C CA . TYR A 1 87 ? -7.643 3.078 11.272 1.00 85.50 87 TYR A CA 1
ATOM 727 C C . TYR A 1 87 ? -6.768 1.879 10.890 1.00 85.50 87 TYR A C 1
ATOM 729 O O . TYR A 1 87 ? -6.004 1.938 9.930 1.00 85.50 87 TYR A O 1
ATOM 737 N N . CYS A 1 88 ? -6.935 0.740 11.565 1.00 85.50 88 CYS A N 1
ATOM 738 C CA . CYS A 1 88 ? -6.126 -0.444 11.284 1.00 85.50 88 CYS A CA 1
ATOM 739 C C . CYS A 1 88 ? -6.342 -0.973 9.858 1.00 85.50 88 CYS A C 1
ATOM 741 O O . CYS A 1 88 ? -5.392 -1.439 9.229 1.00 85.50 88 CYS A O 1
ATOM 743 N N . SER A 1 89 ? -7.569 -0.906 9.335 1.00 87.69 89 SER A N 1
ATOM 744 C CA . SER A 1 89 ? -7.872 -1.340 7.963 1.00 87.69 89 SER A CA 1
ATOM 745 C C . SER A 1 89 ? -7.186 -0.442 6.932 1.00 87.69 89 SER A C 1
ATOM 747 O O . SER A 1 89 ? -6.592 -0.949 5.984 1.00 87.69 89 SER A O 1
ATOM 749 N N . TYR A 1 90 ? -7.191 0.875 7.159 1.00 91.00 90 TYR A N 1
ATOM 750 C CA . TYR A 1 90 ? -6.508 1.850 6.314 1.00 91.00 90 TYR A CA 1
ATOM 751 C C . TYR A 1 90 ? -5.000 1.605 6.270 1.00 91.00 90 TYR A C 1
ATOM 753 O O . TYR A 1 90 ? -4.449 1.461 5.185 1.00 91.00 90 TYR A O 1
ATOM 761 N N . PHE A 1 91 ? -4.333 1.490 7.422 1.00 92.44 91 PHE A N 1
ATOM 762 C CA . PHE A 1 91 ? -2.880 1.289 7.463 1.00 92.44 91 PHE A CA 1
ATOM 763 C C . PHE A 1 91 ? -2.453 -0.026 6.814 1.00 92.44 91 PHE A C 1
ATOM 765 O O . PHE A 1 91 ? -1.543 -0.039 5.989 1.00 92.44 91 PHE A O 1
ATOM 772 N N . ASN A 1 92 ? -3.115 -1.136 7.149 1.00 91.38 92 ASN A N 1
ATOM 773 C CA . ASN A 1 92 ? -2.766 -2.430 6.561 1.00 91.38 92 ASN A CA 1
ATOM 774 C C . ASN A 1 92 ? -3.025 -2.450 5.048 1.00 91.38 92 ASN A C 1
ATOM 776 O O . ASN A 1 92 ? -2.193 -2.957 4.294 1.00 91.38 92 ASN A O 1
ATOM 780 N N . GLY A 1 93 ? -4.141 -1.864 4.606 1.00 93.06 93 GLY A N 1
ATOM 781 C CA . GLY A 1 93 ? -4.457 -1.724 3.187 1.00 93.06 93 GLY A CA 1
ATOM 782 C C . GLY A 1 93 ? -3.447 -0.842 2.454 1.00 93.06 93 GLY A C 1
ATOM 783 O O . GLY A 1 93 ? -2.924 -1.243 1.418 1.00 93.06 93 GLY A O 1
ATOM 784 N N . LEU A 1 94 ? -3.093 0.310 3.029 1.00 94.81 94 LEU A N 1
ATOM 785 C CA . LEU A 1 94 ? -2.093 1.224 2.481 1.00 94.81 94 LEU A CA 1
ATOM 786 C C . LEU A 1 94 ? -0.742 0.526 2.300 1.00 94.81 94 LEU A C 1
ATOM 788 O O . LEU A 1 94 ? -0.186 0.556 1.208 1.00 94.81 94 LEU A O 1
ATOM 792 N N . ILE A 1 95 ? -0.228 -0.160 3.324 1.00 94.44 95 ILE A N 1
ATOM 793 C CA . ILE A 1 95 ? 1.057 -0.868 3.221 1.00 94.44 95 ILE A CA 1
ATOM 794 C C . ILE A 1 95 ? 1.006 -1.972 2.157 1.00 94.44 95 ILE A C 1
ATOM 796 O O . ILE A 1 95 ? 1.975 -2.159 1.419 1.00 94.44 95 ILE A O 1
ATOM 800 N N . ALA A 1 96 ? -0.116 -2.684 2.032 1.00 92.56 96 ALA A N 1
ATOM 801 C CA . ALA A 1 96 ? -0.293 -3.689 0.989 1.00 92.56 96 ALA A CA 1
ATOM 802 C C . ALA A 1 96 ? -0.314 -3.072 -0.424 1.00 92.56 96 ALA A C 1
ATOM 804 O O . ALA A 1 96 ? 0.315 -3.619 -1.331 1.00 92.56 96 ALA A O 1
ATOM 805 N N . TYR A 1 97 ? -0.964 -1.919 -0.591 1.00 94.38 97 TYR A N 1
ATOM 806 C CA . TYR A 1 97 ? -0.982 -1.151 -1.838 1.00 94.38 97 TYR A CA 1
ATOM 807 C C . TYR A 1 97 ? 0.414 -0.635 -2.214 1.00 94.38 97 TYR A C 1
ATOM 809 O O . TYR A 1 97 ? 0.891 -0.901 -3.316 1.00 94.38 97 TYR A O 1
ATOM 817 N N . VAL A 1 98 ? 1.120 0.015 -1.282 1.00 94.75 98 VAL A N 1
ATOM 818 C CA . VAL A 1 98 ? 2.495 0.506 -1.496 1.00 94.75 98 VAL A CA 1
ATOM 819 C C . VAL A 1 98 ? 3.424 -0.636 -1.897 1.00 94.75 98 VAL A C 1
ATOM 821 O O . VAL A 1 98 ? 4.233 -0.508 -2.814 1.00 94.75 98 VAL A O 1
ATOM 824 N N . ARG A 1 99 ? 3.282 -1.789 -1.243 1.00 92.31 99 ARG A N 1
ATOM 825 C CA . ARG A 1 99 ? 4.054 -2.991 -1.547 1.00 92.31 99 ARG A CA 1
ATOM 826 C C . ARG A 1 99 ? 3.770 -3.549 -2.941 1.00 92.31 99 ARG A C 1
ATOM 828 O O . ARG A 1 99 ? 4.693 -4.055 -3.574 1.00 92.31 99 ARG A O 1
ATOM 835 N N . GLU A 1 100 ? 2.530 -3.486 -3.421 1.00 92.88 100 GLU A N 1
ATOM 836 C CA . GLU A 1 100 ? 2.206 -3.872 -4.798 1.00 92.88 100 GLU A CA 1
ATOM 837 C C . GLU A 1 100 ? 2.843 -2.912 -5.807 1.00 92.88 100 GLU A C 1
ATOM 839 O O . GLU A 1 100 ? 3.458 -3.376 -6.767 1.00 92.88 100 GLU A O 1
ATOM 844 N N . VAL A 1 101 ? 2.736 -1.598 -5.578 1.00 92.56 101 VAL A N 1
ATOM 845 C CA . VAL A 1 101 ? 3.376 -0.580 -6.427 1.00 92.56 101 VAL A CA 1
ATOM 846 C C . VAL A 1 101 ? 4.880 -0.845 -6.501 1.00 92.56 101 VAL A C 1
ATOM 848 O O . VAL A 1 101 ? 5.423 -1.000 -7.594 1.00 92.56 101 VAL A O 1
ATOM 851 N N . ALA A 1 102 ? 5.533 -1.019 -5.349 1.00 90.75 102 ALA A N 1
ATOM 852 C CA . ALA A 1 102 ? 6.954 -1.343 -5.275 1.00 90.75 102 ALA A CA 1
ATOM 853 C C . ALA A 1 102 ? 7.293 -2.666 -5.980 1.00 90.75 102 ALA A C 1
ATOM 855 O O . ALA A 1 102 ? 8.301 -2.734 -6.669 1.00 90.75 102 ALA A O 1
ATOM 856 N N . SER A 1 103 ? 6.443 -3.695 -5.877 1.00 88.44 103 SER A N 1
ATOM 857 C CA . SER A 1 103 ? 6.641 -4.980 -6.564 1.00 88.44 103 SER A CA 1
ATOM 858 C C . SER A 1 103 ? 6.605 -4.854 -8.091 1.00 88.44 103 SER A C 1
ATOM 860 O O . SER A 1 103 ? 7.368 -5.533 -8.779 1.00 88.44 103 SER A O 1
ATOM 862 N N . ARG A 1 104 ? 5.719 -4.009 -8.638 1.00 89.75 104 ARG A N 1
ATOM 863 C CA . ARG A 1 104 ? 5.654 -3.750 -10.086 1.00 89.75 104 ARG A CA 1
ATOM 864 C C . ARG A 1 104 ? 6.865 -2.948 -10.555 1.00 89.75 104 ARG A C 1
ATOM 866 O O . ARG A 1 104 ? 7.450 -3.295 -11.578 1.00 89.75 104 ARG A O 1
ATOM 873 N N . THR A 1 105 ? 7.289 -1.957 -9.770 1.00 88.00 105 THR A N 1
ATOM 874 C CA . THR A 1 105 ? 8.539 -1.229 -10.012 1.00 88.00 105 THR A CA 1
ATOM 875 C C . THR A 1 105 ? 9.742 -2.175 -9.971 1.00 88.00 105 THR A C 1
ATOM 877 O O . THR A 1 105 ? 10.534 -2.194 -10.905 1.00 88.00 105 THR A O 1
ATOM 880 N N . GLU A 1 106 ? 9.872 -3.015 -8.944 1.00 86.06 106 GLU A N 1
ATOM 881 C CA . GLU A 1 106 ? 10.995 -3.951 -8.804 1.00 86.06 106 GLU A CA 1
ATOM 882 C C . GLU A 1 106 ? 11.077 -4.909 -9.999 1.00 86.06 106 GLU A C 1
ATOM 884 O O . GLU A 1 106 ? 12.152 -5.078 -10.569 1.00 86.06 106 GLU A O 1
ATOM 889 N N . LYS A 1 107 ? 9.933 -5.438 -10.463 1.00 84.38 107 LYS A N 1
ATOM 890 C CA . LYS A 1 107 ? 9.873 -6.286 -11.665 1.00 84.38 107 LYS A CA 1
ATOM 891 C C . LYS A 1 107 ? 10.384 -5.571 -12.923 1.00 84.38 107 LYS A C 1
ATOM 893 O O . LYS A 1 107 ? 11.040 -6.209 -13.737 1.00 84.38 107 LYS A O 1
ATOM 898 N N . TYR A 1 108 ? 10.085 -4.283 -13.089 1.00 83.00 108 TYR A N 1
ATOM 899 C CA . TYR A 1 108 ? 10.535 -3.511 -14.252 1.00 83.00 108 TYR A CA 1
ATOM 900 C C . TYR A 1 108 ? 12.036 -3.188 -14.193 1.00 83.00 108 TYR A C 1
ATOM 902 O O . TYR A 1 108 ? 12.754 -3.338 -15.179 1.00 83.00 108 TYR A O 1
ATOM 910 N N . TRP A 1 109 ? 12.526 -2.743 -13.034 1.00 79.19 109 TRP A N 1
ATOM 911 C CA . TRP A 1 109 ? 13.895 -2.238 -12.907 1.00 79.19 109 TRP A CA 1
ATOM 912 C C . TRP A 1 109 ? 14.931 -3.348 -12.703 1.00 79.19 109 TRP A C 1
ATOM 914 O O . TRP A 1 109 ? 15.993 -3.317 -13.332 1.00 79.19 109 TRP A O 1
ATOM 924 N N . CYS A 1 110 ? 14.647 -4.309 -11.820 1.00 77.00 110 CYS A N 1
ATOM 925 C CA . CYS A 1 110 ? 15.600 -5.338 -11.410 1.00 77.00 110 CYS A CA 1
ATOM 926 C C . CYS A 1 110 ? 14.878 -6.618 -10.945 1.00 77.00 110 CYS A C 1
ATOM 928 O O . CYS A 1 110 ? 14.725 -6.840 -9.741 1.00 77.00 110 CYS A O 1
ATOM 930 N N . PRO A 1 111 ? 14.448 -7.495 -11.872 1.00 79.25 111 PRO A N 1
ATOM 931 C CA . PRO A 1 111 ? 13.827 -8.773 -11.540 1.00 79.25 111 PRO A CA 1
ATOM 932 C C . PRO A 1 111 ? 14.876 -9.824 -11.131 1.00 79.25 111 PRO A C 1
ATOM 934 O O . PRO A 1 111 ? 14.846 -10.948 -11.621 1.00 79.25 111 PRO A O 1
ATOM 937 N N . ILE A 1 112 ? 15.822 -9.474 -10.255 1.00 78.81 112 ILE A N 1
ATOM 938 C CA . ILE A 1 112 ? 16.863 -10.378 -9.744 1.00 78.81 112 ILE A CA 1
ATOM 939 C C . ILE A 1 112 ? 16.602 -10.619 -8.258 1.00 78.81 112 ILE A C 1
ATOM 941 O O . ILE A 1 112 ? 16.385 -9.688 -7.480 1.00 78.81 112 ILE A O 1
ATOM 945 N N . LYS A 1 113 ? 16.619 -11.884 -7.837 1.00 80.44 113 LYS A N 1
ATOM 946 C CA . LYS A 1 113 ? 16.474 -12.250 -6.426 1.00 80.44 113 LYS A CA 1
ATOM 947 C C . LYS A 1 113 ? 17.638 -11.680 -5.618 1.00 80.44 113 LYS A C 1
ATOM 949 O O . LYS A 1 113 ? 18.793 -11.710 -6.032 1.00 80.44 113 LYS A O 1
ATOM 954 N N . HIS A 1 114 ? 17.342 -11.213 -4.412 1.00 77.25 114 HIS A N 1
ATOM 955 C CA . HIS A 1 114 ? 18.380 -10.799 -3.475 1.00 77.25 114 HIS A CA 1
ATOM 956 C C . HIS A 1 114 ? 19.143 -12.023 -2.941 1.00 77.25 114 HIS A C 1
ATOM 958 O O . HIS A 1 114 ? 18.533 -13.055 -2.657 1.00 77.25 114 HIS A O 1
ATOM 964 N N . SER A 1 115 ? 20.454 -11.887 -2.722 1.00 74.75 115 SER A N 1
ATOM 965 C CA . SER A 1 115 ? 21.292 -12.936 -2.113 1.00 74.75 115 SER A CA 1
ATOM 966 C C . SER A 1 115 ? 20.844 -13.300 -0.690 1.00 74.75 115 SER A C 1
ATOM 968 O O . SER A 1 115 ? 20.891 -14.460 -0.282 1.00 74.75 115 SER A O 1
ATOM 970 N N . ILE A 1 116 ? 20.347 -12.315 0.063 1.00 77.12 116 ILE A N 1
ATOM 971 C CA . ILE A 1 116 ? 19.786 -12.505 1.403 1.00 77.12 116 ILE A CA 1
ATOM 972 C C . ILE A 1 116 ? 18.288 -12.805 1.296 1.00 77.12 116 ILE A C 1
ATOM 974 O O . ILE A 1 116 ? 17.516 -12.021 0.738 1.00 77.12 116 ILE A O 1
ATOM 978 N N . ARG A 1 117 ? 17.846 -13.906 1.919 1.00 72.06 117 ARG A N 1
ATOM 979 C CA . ARG A 1 117 ? 16.419 -14.249 2.022 1.00 72.06 117 ARG A CA 1
ATOM 980 C C . ARG A 1 117 ? 15.680 -13.245 2.910 1.00 72.06 117 ARG A C 1
ATOM 982 O O . ARG A 1 117 ? 15.812 -13.263 4.132 1.00 72.06 117 ARG A O 1
ATOM 989 N N . LYS A 1 118 ? 14.852 -12.400 2.296 1.00 75.94 118 LYS A N 1
ATOM 990 C CA . LYS A 1 118 ? 13.982 -11.444 2.998 1.00 75.94 118 LYS A CA 1
ATOM 991 C C . LYS A 1 118 ? 12.630 -12.082 3.347 1.00 75.94 118 LYS A C 1
ATOM 993 O O . LYS A 1 118 ? 12.067 -12.846 2.564 1.00 75.94 118 LYS A O 1
ATOM 998 N N . LYS A 1 119 ? 12.086 -11.761 4.529 1.00 74.50 119 LYS A N 1
ATOM 999 C CA . LYS A 1 119 ? 10.705 -12.119 4.905 1.00 74.50 119 LYS A CA 1
ATOM 1000 C C . LYS A 1 119 ? 9.716 -11.216 4.176 1.00 74.50 119 LYS A C 1
ATOM 1002 O O . LYS A 1 119 ? 10.016 -10.061 3.897 1.00 74.50 119 LYS A O 1
ATOM 1007 N N . GLY A 1 120 ? 8.524 -11.745 3.902 1.00 70.88 120 GLY A N 1
ATOM 1008 C CA . GLY A 1 120 ? 7.518 -11.023 3.134 1.00 70.88 120 GLY A CA 1
ATOM 1009 C C . GLY A 1 120 ? 8.008 -10.803 1.709 1.00 70.88 120 GLY A C 1
ATOM 1010 O O . GLY A 1 120 ? 8.275 -9.671 1.315 1.00 70.88 120 GLY A O 1
ATOM 1011 N N . LEU A 1 121 ? 8.094 -11.873 0.920 1.00 77.75 121 LEU A N 1
ATOM 1012 C CA . LEU A 1 121 ? 8.299 -11.806 -0.530 1.00 77.75 121 LEU A CA 1
ATOM 1013 C C . LEU A 1 121 ? 6.957 -11.564 -1.228 1.00 77.75 121 LEU A C 1
ATOM 1015 O O . LEU A 1 121 ? 5.916 -12.038 -0.767 1.00 77.75 121 LEU A O 1
ATOM 1019 N N . HIS A 1 122 ? 6.936 -10.743 -2.275 1.00 80.50 122 HIS A N 1
ATOM 1020 C CA . HIS A 1 122 ? 5.716 -10.517 -3.053 1.00 80.50 122 HIS A CA 1
ATOM 1021 C C . HIS A 1 122 ? 5.519 -11.657 -4.060 1.00 80.50 122 HIS A C 1
ATOM 1023 O O . HIS A 1 122 ? 6.464 -12.372 -4.391 1.00 80.50 122 HIS A O 1
ATOM 1029 N N . LYS A 1 123 ? 4.298 -11.825 -4.583 1.00 78.56 123 LYS A N 1
ATOM 1030 C CA . LYS A 1 123 ? 3.954 -12.949 -5.478 1.00 78.56 123 LYS A CA 1
ATOM 1031 C C . LYS A 1 123 ? 4.908 -13.061 -6.681 1.00 78.56 123 LYS A C 1
ATOM 1033 O O . LYS A 1 123 ? 5.377 -14.156 -6.973 1.00 78.56 123 LYS A O 1
ATOM 1038 N N . ARG A 1 124 ? 5.280 -11.916 -7.274 1.00 76.62 124 ARG A N 1
ATOM 1039 C CA . ARG A 1 124 ? 6.184 -11.822 -8.440 1.00 76.62 124 ARG A CA 1
ATOM 1040 C C . ARG A 1 124 ? 7.640 -12.222 -8.177 1.00 76.62 124 ARG A C 1
ATOM 1042 O O . ARG A 1 124 ? 8.370 -12.454 -9.122 1.00 76.62 124 ARG A O 1
ATOM 1049 N N . HIS A 1 125 ? 8.072 -12.369 -6.921 1.00 75.25 125 HIS A N 1
ATOM 1050 C CA . HIS A 1 125 ? 9.463 -12.730 -6.607 1.00 75.25 125 HIS A CA 1
ATOM 1051 C C . HIS A 1 125 ? 9.800 -14.168 -7.051 1.00 75.25 125 HIS A C 1
ATOM 1053 O O . HIS A 1 125 ? 10.963 -14.554 -7.123 1.00 75.25 125 HIS A O 1
ATOM 1059 N N . LYS A 1 126 ? 8.782 -14.989 -7.345 1.00 73.75 126 LYS A N 1
ATOM 1060 C CA . LYS A 1 126 ? 8.964 -16.317 -7.945 1.00 73.75 126 LYS A CA 1
ATOM 1061 C C . LYS A 1 126 ? 9.402 -16.255 -9.410 1.00 73.75 126 LYS A C 1
ATOM 1063 O O . LYS A 1 126 ? 10.042 -17.190 -9.863 1.00 73.75 126 LYS A O 1
ATOM 1068 N N . GLU A 1 127 ? 9.060 -15.175 -10.109 1.00 76.25 127 GLU A N 1
ATOM 1069 C CA . GLU A 1 127 ? 9.358 -14.955 -11.531 1.00 76.25 127 GLU A CA 1
ATOM 1070 C C . GLU A 1 127 ? 10.726 -14.282 -11.741 1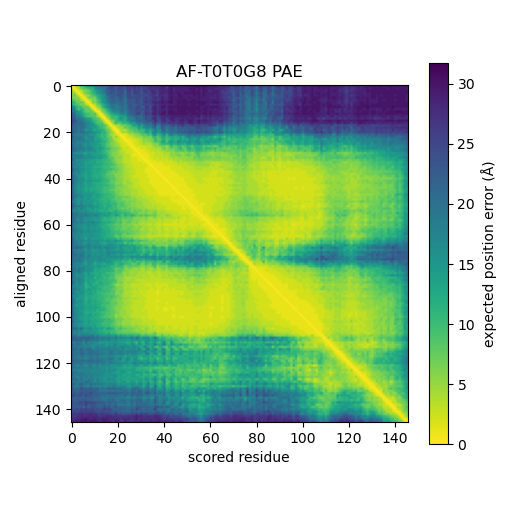.00 76.25 127 GLU A C 1
ATOM 1072 O O . GLU A 1 127 ? 11.099 -13.999 -12.871 1.00 76.25 127 GLU A O 1
ATOM 1077 N N . PHE A 1 128 ? 11.452 -13.969 -10.663 1.00 80.31 128 PHE A N 1
ATOM 1078 C CA . PHE A 1 128 ? 12.729 -13.259 -10.734 1.00 80.31 128 PHE A CA 1
ATOM 1079 C C . PHE A 1 128 ? 13.887 -14.222 -11.013 1.00 80.31 128 PHE A C 1
ATOM 1081 O O . PHE A 1 128 ? 13.910 -15.343 -10.487 1.00 80.31 128 PHE A O 1
ATOM 1088 N N . PHE A 1 129 ? 14.868 -13.739 -11.774 1.00 75.38 129 PHE A N 1
ATOM 1089 C CA . PHE A 1 129 ? 16.140 -14.407 -12.034 1.00 75.38 129 PHE A CA 1
ATOM 1090 C C . PHE A 1 129 ? 16.884 -14.685 -10.730 1.00 75.38 129 PHE A C 1
ATOM 1092 O O . PHE A 1 129 ? 16.740 -13.961 -9.738 1.00 75.38 129 PHE A O 1
ATOM 1099 N N . GLU A 1 130 ? 17.664 -15.761 -10.700 1.00 78.69 130 GLU A N 1
ATOM 1100 C CA . GLU A 1 130 ? 18.444 -16.091 -9.512 1.00 78.69 130 GLU A CA 1
ATOM 1101 C C . GLU A 1 130 ? 19.599 -15.105 -9.320 1.00 78.69 130 GLU A C 1
ATOM 1103 O O . GLU A 1 130 ? 20.066 -14.454 -10.254 1.00 78.69 130 GLU A O 1
ATOM 1108 N N . TYR A 1 131 ? 20.038 -14.942 -8.073 1.00 76.75 131 TYR A N 1
ATOM 1109 C CA . TYR A 1 131 ? 21.165 -14.065 -7.786 1.00 76.75 131 TYR A CA 1
ATOM 1110 C C . TYR A 1 131 ? 22.430 -14.606 -8.466 1.00 76.75 131 TYR A C 1
ATOM 1112 O O . TYR A 1 131 ? 22.806 -15.750 -8.221 1.00 76.75 131 TYR A O 1
ATOM 1120 N N . GLY A 1 132 ? 23.096 -13.774 -9.271 1.00 73.81 132 GLY A N 1
ATOM 1121 C CA . GLY A 1 132 ? 24.296 -14.164 -10.021 1.00 73.81 132 GLY A CA 1
ATOM 1122 C C . GLY A 1 132 ? 24.019 -14.837 -11.368 1.00 73.81 132 GLY A C 1
ATOM 1123 O O . GLY A 1 132 ? 24.954 -15.317 -11.996 1.00 73.81 132 GLY A O 1
ATOM 1124 N N . ASP A 1 133 ? 22.763 -14.868 -11.819 1.00 76.62 133 ASP A N 1
ATOM 1125 C CA . ASP A 1 133 ? 22.408 -15.400 -13.131 1.00 76.62 133 ASP A CA 1
ATOM 1126 C C . ASP A 1 133 ? 22.687 -14.373 -14.245 1.00 76.62 133 ASP A C 1
ATOM 1128 O O . ASP A 1 133 ? 22.017 -13.343 -14.369 1.00 76.62 133 ASP A O 1
ATOM 1132 N N . GLU A 1 134 ? 23.700 -14.653 -15.067 1.00 72.12 134 GLU A N 1
ATOM 1133 C CA . GLU A 1 134 ? 24.107 -13.805 -16.194 1.00 72.12 134 GLU A CA 1
ATOM 1134 C C . GLU A 1 134 ? 23.117 -13.848 -17.369 1.00 72.12 134 GLU A C 1
ATOM 1136 O O . GLU A 1 134 ? 23.168 -12.981 -18.248 1.00 72.12 134 GLU A O 1
ATOM 1141 N N . SER A 1 135 ? 22.171 -14.799 -17.384 1.00 70.38 135 SER A N 1
ATOM 1142 C CA . SER A 1 135 ? 21.139 -14.878 -18.427 1.00 70.38 135 SER A CA 1
ATOM 1143 C C . SER A 1 135 ? 20.274 -13.613 -18.494 1.00 70.38 135 SER A C 1
ATOM 1145 O O . SER A 1 135 ? 19.821 -13.244 -19.578 1.00 70.38 135 SER A O 1
ATOM 1147 N N . PHE A 1 136 ? 20.156 -12.870 -17.386 1.00 68.56 136 PHE A N 1
ATOM 1148 C CA . PHE A 1 136 ? 19.512 -11.555 -17.346 1.00 68.56 136 PHE A CA 1
ATOM 1149 C C . PHE A 1 136 ? 20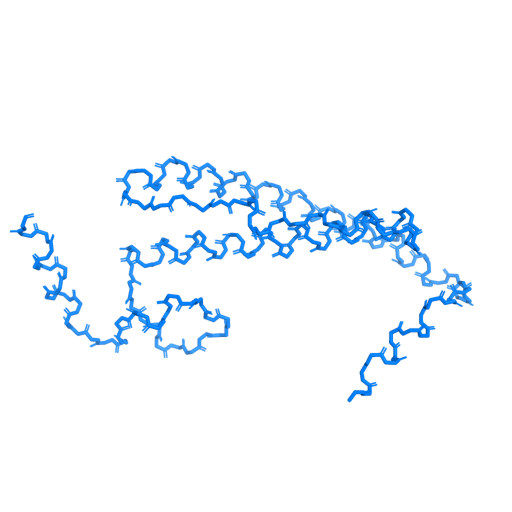.150 -10.540 -18.312 1.00 68.56 136 PHE A C 1
ATOM 1151 O O . PHE A 1 136 ? 19.443 -9.755 -18.946 1.00 68.56 136 PHE A O 1
ATOM 1158 N N . VAL A 1 137 ? 21.482 -10.544 -18.458 1.00 65.44 137 VAL A N 1
ATOM 1159 C CA . VAL A 1 137 ? 22.194 -9.622 -19.366 1.00 65.44 137 VAL A CA 1
ATOM 1160 C C . VAL A 1 137 ? 21.852 -9.933 -20.825 1.00 65.44 137 VAL A C 1
ATOM 1162 O O . VAL A 1 137 ? 21.692 -9.020 -21.637 1.00 65.44 137 VAL A O 1
ATOM 1165 N N . ASN A 1 138 ? 21.701 -11.218 -21.146 1.00 65.94 138 ASN A N 1
ATOM 1166 C CA . ASN A 1 138 ? 21.352 -11.680 -22.486 1.00 65.94 138 ASN A CA 1
ATOM 1167 C C . ASN A 1 138 ? 19.873 -11.415 -22.812 1.00 65.94 138 ASN A C 1
ATOM 1169 O O . ASN A 1 138 ? 19.571 -10.946 -23.908 1.00 65.94 138 ASN A O 1
ATOM 1173 N N . ASP A 1 139 ? 18.965 -11.617 -21.854 1.00 67.69 139 ASP A N 1
ATOM 1174 C CA . ASP A 1 139 ? 17.535 -11.318 -22.011 1.00 67.69 139 ASP A CA 1
ATOM 1175 C C . ASP A 1 139 ? 17.269 -9.815 -22.213 1.00 67.69 139 ASP A C 1
ATOM 1177 O O . ASP A 1 139 ? 16.545 -9.423 -23.133 1.00 67.69 139 ASP A O 1
ATOM 1181 N N . LYS A 1 140 ? 17.944 -8.945 -21.441 1.00 62.06 140 LYS A N 1
ATOM 1182 C CA . LYS A 1 140 ? 17.871 -7.489 -21.658 1.00 62.06 140 LYS A CA 1
ATOM 1183 C C . LYS A 1 140 ? 18.421 -7.061 -23.018 1.00 62.06 140 LYS A C 1
ATOM 1185 O O . LYS A 1 140 ? 17.887 -6.125 -23.600 1.00 62.06 140 LYS A O 1
ATOM 1190 N N . ARG A 1 141 ? 19.475 -7.704 -23.535 1.00 59.31 141 ARG A N 1
ATOM 1191 C CA . ARG A 1 141 ? 20.004 -7.395 -24.878 1.00 59.31 141 ARG A CA 1
ATOM 1192 C C . ARG A 1 141 ? 19.024 -7.789 -25.983 1.00 59.31 141 ARG A C 1
ATOM 1194 O O . ARG A 1 141 ? 18.841 -7.011 -26.913 1.00 59.31 141 ARG A O 1
ATOM 1201 N N . ASN A 1 142 ? 18.376 -8.945 -25.862 1.00 58.81 142 ASN A N 1
ATOM 1202 C CA . ASN A 1 142 ? 17.454 -9.452 -26.881 1.00 58.81 142 ASN A CA 1
ATOM 1203 C C . ASN A 1 142 ? 16.131 -8.668 -26.946 1.00 58.81 142 ASN A C 1
ATOM 1205 O O . ASN A 1 142 ? 15.588 -8.505 -28.031 1.00 58.81 142 ASN A O 1
ATOM 1209 N N . ASN A 1 143 ? 15.638 -8.133 -25.822 1.00 56.59 143 ASN A N 1
ATOM 1210 C CA . ASN A 1 143 ? 14.397 -7.340 -25.779 1.00 56.59 143 ASN A CA 1
ATOM 1211 C C . ASN A 1 143 ? 14.556 -5.853 -26.166 1.00 56.59 143 ASN A C 1
ATOM 1213 O O . ASN A 1 143 ? 13.556 -5.171 -26.352 1.00 56.59 143 ASN A O 1
ATOM 1217 N N . VAL A 1 144 ? 15.781 -5.325 -26.267 1.00 51.75 144 VAL A N 1
ATOM 1218 C CA . VAL A 1 144 ? 16.051 -3.919 -26.656 1.00 51.75 144 VAL A CA 1
ATOM 1219 C C . VAL A 1 144 ? 16.458 -3.808 -28.138 1.00 51.75 144 VAL A C 1
ATOM 1221 O O . VAL A 1 144 ? 16.536 -2.710 -28.681 1.00 51.75 144 VAL A O 1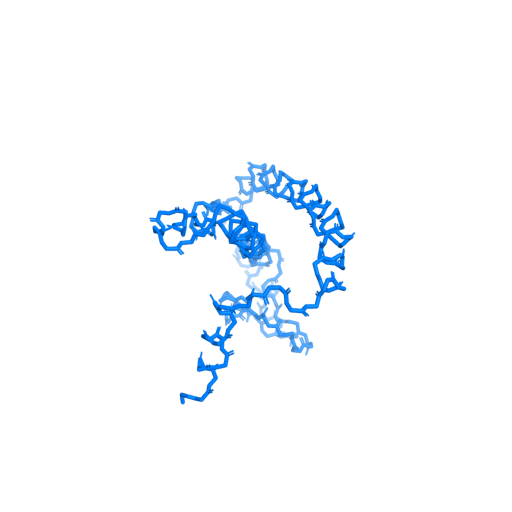
ATOM 1224 N N . GLY A 1 145 ? 16.703 -4.940 -28.806 1.00 42.12 145 GLY A N 1
ATOM 1225 C CA . GLY A 1 145 ? 17.082 -5.019 -30.222 1.00 42.12 145 GLY A CA 1
ATOM 1226 C C . GLY A 1 145 ? 15.955 -5.379 -31.199 1.00 42.12 145 GLY A C 1
ATOM 1227 O O . GLY A 1 145 ? 16.275 -5.720 -32.336 1.00 42.12 145 GLY A O 1
ATOM 1228 N N . GLY A 1 146 ? 14.685 -5.353 -30.773 1.00 33.03 146 GLY A N 1
ATOM 1229 C CA . GLY A 1 146 ? 13.505 -5.677 -31.592 1.00 33.03 146 GLY A CA 1
ATOM 1230 C C . GLY A 1 146 ? 12.536 -4.512 -31.721 1.00 33.03 146 GLY A C 1
ATOM 1231 O O . GLY A 1 146 ? 12.295 -3.848 -30.688 1.00 33.03 146 GLY A O 1
#

Solvent-accessible surface area (backbone atoms only — not comparable to full-atom values): 8935 Å² total; per-residue (Å²): 136,75,72,66,68,70,63,63,73,60,79,74,64,67,81,85,50,71,67,60,57,50,53,51,63,67,45,41,63,63,61,59,53,52,51,56,62,50,52,52,50,52,52,52,52,54,52,46,47,68,58,50,22,67,77,70,71,45,84,78,81,70,58,70,85,38,47,64,83,72,69,74,74,49,83,89,58,54,73,70,58,38,52,54,49,50,50,55,34,46,53,55,13,47,54,54,41,54,50,50,54,50,51,55,51,38,55,73,77,53,43,54,41,67,87,67,90,66,82,87,72,59,85,67,64,76,79,30,45,58,63,89,53,64,63,57,62,55,52,57,54,59,68,71,74,111

Sequence (146 aa):
MKFVKRYFNLHTFKYSNLEQSIMLVLTAPVIYSMIIPAIILDLFIYIYQNICFPVYGIEKVDRSHYIAFDRHKLSYLNSIQKINCTYCSYFNGLIAYVREVASRTEKYWCPIKHSIRKKGLHKRHKEFFEYGDESFVNDKRNNVGG